Protein AF-A0A1Y5G096-F1 (afdb_monomer)

Structure (mmCIF, N/CA/C/O backbone):
data_AF-A0A1Y5G096-F1
#
_entry.id   AF-A0A1Y5G096-F1
#
loop_
_atom_site.group_PDB
_atom_site.id
_atom_site.type_symbol
_atom_site.label_atom_id
_atom_site.label_alt_id
_atom_site.label_comp_id
_atom_site.label_asym_id
_atom_site.label_entity_id
_atom_site.label_seq_id
_atom_site.pdbx_PDB_ins_code
_atom_site.Cartn_x
_atom_site.Cartn_y
_atom_site.Cartn_z
_atom_site.occupancy
_atom_site.B_iso_or_equiv
_atom_site.auth_seq_id
_atom_site.auth_comp_id
_atom_site.auth_asym_id
_atom_site.auth_atom_id
_atom_site.pdbx_PDB_model_num
ATOM 1 N N . MET A 1 1 ? -3.891 -1.778 14.181 1.00 87.88 1 MET A N 1
ATOM 2 C CA . MET A 1 1 ? -3.607 -0.355 13.876 1.00 87.88 1 MET A CA 1
ATOM 3 C C . MET A 1 1 ? -2.331 0.044 14.602 1.00 87.88 1 MET A C 1
ATOM 5 O O . MET A 1 1 ? -2.406 0.383 15.774 1.00 87.88 1 MET A O 1
ATOM 9 N N . TYR A 1 2 ? -1.173 -0.041 13.942 1.00 93.81 2 TYR A N 1
ATOM 10 C CA . TYR A 1 2 ? 0.140 0.085 14.596 1.00 93.81 2 TYR A CA 1
ATOM 11 C C . TYR A 1 2 ? 0.293 1.356 15.449 1.00 93.81 2 TYR A C 1
ATOM 13 O O . TYR A 1 2 ? 0.552 1.251 16.643 1.00 93.81 2 TYR A O 1
ATOM 21 N N . GLY A 1 3 ? 0.037 2.545 14.888 1.00 95.25 3 GLY A N 1
ATOM 22 C CA . GLY A 1 3 ? 0.190 3.810 15.624 1.00 95.25 3 GLY A CA 1
ATOM 23 C C . GLY A 1 3 ? -0.707 3.929 16.864 1.00 95.25 3 GLY A C 1
ATOM 24 O O . GLY A 1 3 ? -0.311 4.525 17.859 1.00 95.25 3 GLY A O 1
ATOM 25 N N . VAL A 1 4 ? -1.888 3.301 16.852 1.00 96.62 4 VAL A N 1
ATOM 26 C CA . VAL A 1 4 ? -2.778 3.234 18.024 1.00 96.62 4 VAL A CA 1
ATOM 27 C C . VAL A 1 4 ? -2.154 2.381 19.132 1.00 96.62 4 VAL A C 1
ATOM 29 O O . VAL A 1 4 ? -2.158 2.808 20.288 1.00 96.62 4 VAL A O 1
ATOM 32 N N . GLU A 1 5 ? -1.602 1.213 18.786 1.00 96.81 5 GLU A N 1
ATOM 33 C CA . GLU A 1 5 ? -0.951 0.310 19.752 1.00 96.81 5 GLU A CA 1
ATOM 34 C C . GLU A 1 5 ? 0.365 0.885 20.286 1.00 96.81 5 GLU A C 1
ATOM 36 O O . GLU A 1 5 ? 0.671 0.728 21.461 1.00 96.81 5 GLU A O 1
ATOM 41 N N . HIS A 1 6 ? 1.129 1.577 19.439 1.00 96.50 6 HIS A N 1
ATOM 42 C CA . HIS A 1 6 ? 2.403 2.182 19.823 1.00 96.50 6 HIS A CA 1
ATOM 43 C C . HIS A 1 6 ? 2.231 3.462 20.665 1.00 96.50 6 HIS A C 1
ATOM 45 O O . HIS A 1 6 ? 3.148 3.891 21.362 1.00 96.50 6 HIS A O 1
ATOM 51 N N . SER A 1 7 ? 1.059 4.099 20.610 1.00 96.38 7 SER A N 1
ATOM 52 C CA . SER A 1 7 ? 0.794 5.336 21.349 1.00 96.38 7 SER A CA 1
ATOM 53 C C . SER A 1 7 ? 0.566 5.110 22.848 1.00 96.38 7 SER A C 1
ATOM 55 O O . SER A 1 7 ? 0.022 4.093 23.267 1.00 96.38 7 SER A O 1
ATOM 57 N N . ARG A 1 8 ? 0.843 6.137 23.665 1.00 96.44 8 ARG A N 1
ATOM 58 C CA . ARG A 1 8 ? 0.506 6.152 25.107 1.00 96.44 8 ARG A CA 1
ATOM 59 C C . ARG A 1 8 ? -0.998 6.305 25.397 1.00 96.44 8 ARG A C 1
ATOM 61 O O . ARG A 1 8 ? -1.407 6.220 26.551 1.00 96.44 8 ARG A O 1
ATOM 68 N N . SER A 1 9 ? -1.815 6.526 24.365 1.00 97.00 9 SER A N 1
ATOM 69 C CA . SER A 1 9 ? -3.237 6.881 24.476 1.00 97.00 9 SER A CA 1
ATOM 70 C C . SER A 1 9 ? -4.144 5.913 23.707 1.00 97.00 9 SER A C 1
ATOM 72 O O . SER A 1 9 ? -5.158 6.322 23.144 1.00 97.00 9 SER A O 1
ATOM 74 N N . THR A 1 10 ? -3.819 4.615 23.690 1.00 96.56 10 THR A N 1
ATOM 75 C CA . THR A 1 10 ? -4.532 3.565 22.932 1.00 96.56 10 THR A CA 1
ATOM 76 C C . THR A 1 10 ? -6.054 3.604 23.110 1.00 96.56 10 THR A C 1
ATOM 78 O O . THR A 1 10 ? -6.791 3.504 22.128 1.00 96.56 10 THR A O 1
ATOM 81 N N . ARG A 1 11 ? -6.545 3.788 24.348 1.00 96.94 11 ARG A N 1
ATOM 82 C CA . ARG A 1 11 ? -7.987 3.842 24.665 1.00 96.94 11 ARG A CA 1
ATOM 83 C C . ARG A 1 11 ? -8.701 5.020 23.992 1.00 96.94 11 ARG A C 1
ATOM 85 O O . ARG A 1 11 ? -9.862 4.880 23.629 1.00 96.94 11 ARG A O 1
ATOM 92 N N . ILE A 1 12 ? -8.008 6.144 23.815 1.00 97.56 12 ILE A N 1
ATOM 93 C CA . ILE A 1 12 ? -8.531 7.347 23.152 1.00 97.56 12 ILE A CA 1
ATOM 94 C C . ILE A 1 12 ? -8.391 7.205 21.631 1.00 97.56 12 ILE A C 1
ATOM 96 O O . ILE A 1 12 ? -9.346 7.420 20.892 1.00 97.56 12 ILE A O 1
ATOM 100 N N . ASN A 1 13 ? -7.222 6.770 21.156 1.00 97.44 13 ASN A N 1
ATOM 101 C CA . ASN A 1 13 ? -6.904 6.751 19.729 1.00 97.44 13 ASN A CA 1
ATOM 102 C C . ASN A 1 13 ? -7.672 5.666 18.959 1.00 97.44 13 ASN A C 1
ATOM 104 O O . ASN A 1 13 ? -8.063 5.881 17.814 1.00 97.44 13 ASN A O 1
ATOM 108 N N . ARG A 1 14 ? -7.935 4.502 19.568 1.00 97.56 14 ARG A N 1
ATOM 109 C CA . ARG A 1 14 ? -8.630 3.393 18.893 1.00 97.56 14 ARG A CA 1
ATOM 110 C C . ARG A 1 14 ? -10.026 3.764 18.370 1.00 97.56 14 ARG A C 1
ATOM 112 O O . ARG A 1 14 ? -10.269 3.502 17.192 1.00 97.56 14 ARG A O 1
ATOM 119 N N . PRO A 1 15 ? -10.958 4.313 19.175 1.00 97.88 15 PRO A N 1
ATOM 120 C CA . PRO A 1 15 ? -12.283 4.672 18.673 1.00 97.88 15 PRO A CA 1
ATOM 121 C C . PRO A 1 15 ? -12.238 5.794 17.630 1.00 97.88 15 PRO A C 1
ATOM 123 O O . PRO A 1 15 ? -13.011 5.731 16.682 1.00 97.88 15 PRO A O 1
ATOM 126 N N . ILE A 1 16 ? -11.310 6.755 17.745 1.00 97.62 16 ILE A N 1
ATOM 127 C CA . ILE A 1 16 ? -11.143 7.846 16.769 1.00 97.62 16 ILE A CA 1
ATOM 128 C C . ILE A 1 16 ? -10.751 7.285 15.400 1.00 97.62 16 ILE A C 1
ATOM 130 O O . ILE A 1 16 ? -11.443 7.528 14.415 1.00 97.62 16 ILE A O 1
ATOM 134 N N . ILE A 1 17 ? -9.691 6.471 15.338 1.00 97.06 17 ILE A N 1
ATOM 135 C CA . ILE A 1 17 ? -9.241 5.896 14.064 1.00 97.06 17 ILE A CA 1
ATOM 136 C C . ILE A 1 17 ? -10.285 4.921 13.506 1.00 97.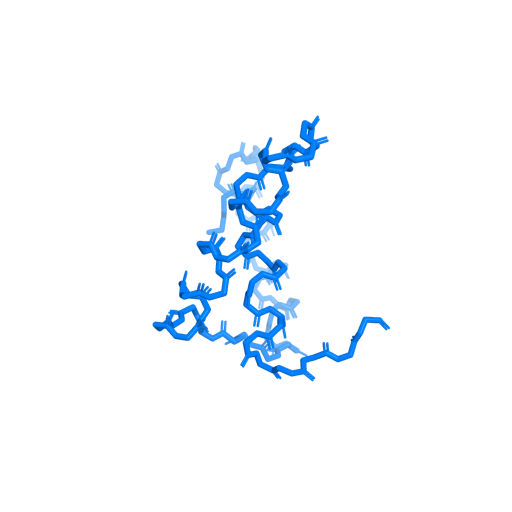06 17 ILE A C 1
ATOM 138 O O . ILE A 1 17 ? -10.534 4.920 12.306 1.00 97.06 17 ILE A O 1
ATOM 142 N N . LYS A 1 18 ? -10.960 4.128 14.353 1.00 96.56 18 LYS A N 1
ATOM 143 C CA . LYS A 1 18 ? -12.090 3.298 13.898 1.00 96.56 18 LYS A CA 1
ATOM 144 C C . LYS A 1 18 ? -13.235 4.140 13.329 1.00 96.56 18 LYS A C 1
ATOM 146 O O . LYS A 1 18 ? -13.838 3.718 12.353 1.00 96.56 18 LYS A O 1
ATOM 151 N N . GLY A 1 19 ? -13.550 5.283 13.937 1.00 97.88 19 GLY A N 1
ATOM 152 C CA . GLY A 1 19 ? -14.560 6.216 13.440 1.00 97.88 19 GLY A CA 1
ATOM 153 C C . GLY A 1 19 ? -14.188 6.768 12.069 1.00 97.88 19 GLY A C 1
ATOM 154 O O . GLY A 1 19 ? -14.998 6.707 11.158 1.00 97.88 19 GLY A O 1
ATOM 155 N N . PHE A 1 20 ? -12.939 7.197 11.901 1.00 97.00 20 PHE A N 1
ATOM 156 C CA . PHE A 1 20 ? -12.420 7.681 10.624 1.00 97.00 20 PHE A CA 1
ATOM 157 C C . PHE A 1 20 ? -12.469 6.611 9.519 1.00 97.00 20 PHE A C 1
ATOM 159 O O . PHE A 1 20 ? -13.043 6.842 8.461 1.00 97.00 20 PHE A O 1
ATOM 166 N N . VAL A 1 21 ? -11.935 5.413 9.786 1.00 96.31 21 VAL 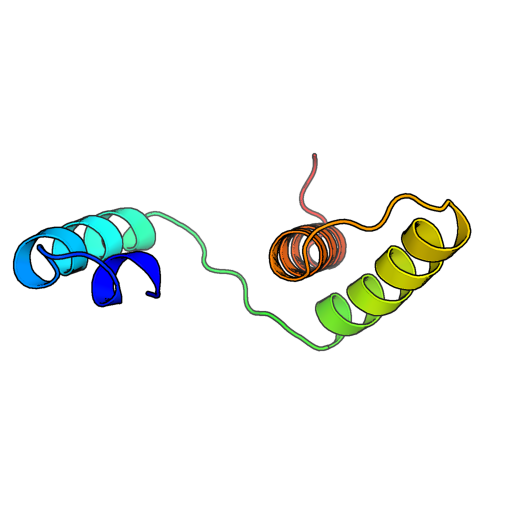A N 1
ATOM 167 C CA . VAL A 1 21 ? -11.844 4.326 8.791 1.00 96.31 21 VAL A CA 1
ATOM 168 C C . VAL A 1 21 ? -13.218 3.832 8.326 1.00 96.31 21 VAL A C 1
ATOM 170 O O . VAL A 1 21 ? -13.339 3.379 7.198 1.00 96.31 21 VAL A O 1
ATOM 173 N N . LYS A 1 22 ? -14.272 3.954 9.145 1.00 96.81 22 LYS A N 1
ATOM 174 C CA . LYS A 1 22 ? -15.646 3.585 8.747 1.00 96.81 22 LYS A CA 1
ATOM 175 C C . LYS A 1 22 ? -16.188 4.373 7.551 1.00 96.81 22 LYS A C 1
ATOM 177 O O . LYS A 1 22 ? -17.183 3.948 6.977 1.00 96.81 22 LYS A O 1
ATOM 182 N N . HIS A 1 23 ? -15.584 5.510 7.219 1.00 97.19 23 HIS A N 1
ATOM 183 C CA . HIS A 1 23 ? -15.993 6.361 6.102 1.00 97.19 23 HIS A CA 1
ATOM 184 C C . HIS A 1 23 ? -15.124 6.169 4.851 1.00 97.19 23 HIS A C 1
ATOM 186 O O . HIS A 1 23 ? -15.249 6.948 3.912 1.00 97.19 23 HIS A O 1
ATOM 192 N N . LEU A 1 24 ? -14.229 5.178 4.850 1.00 95.38 24 LEU A N 1
ATOM 193 C CA . LEU A 1 24 ? -13.317 4.888 3.749 1.00 95.38 24 LEU A CA 1
ATOM 194 C C . LEU A 1 24 ? -13.539 3.468 3.235 1.00 95.38 24 LEU A C 1
ATOM 196 O O . LEU A 1 24 ? -13.776 2.548 4.022 1.00 95.38 24 LEU A O 1
ATOM 200 N N . ASP A 1 25 ? -13.348 3.282 1.934 1.00 94.31 25 ASP A N 1
ATOM 201 C CA . ASP A 1 25 ? -13.217 1.952 1.354 1.00 94.31 25 ASP A CA 1
ATOM 202 C C . ASP A 1 25 ? -11.818 1.405 1.651 1.00 94.31 25 ASP A C 1
ATOM 204 O O . ASP A 1 25 ? -10.796 1.949 1.225 1.00 94.31 25 ASP A O 1
ATOM 208 N N . VAL A 1 26 ? -11.762 0.322 2.427 1.00 93.44 26 VAL A N 1
ATOM 209 C CA . VAL A 1 26 ? -10.508 -0.362 2.761 1.00 93.44 26 VAL A CA 1
ATOM 210 C C . VAL A 1 26 ? -10.278 -1.475 1.749 1.00 93.44 26 VAL A C 1
ATOM 212 O O . VAL A 1 26 ? -10.792 -2.585 1.898 1.00 93.44 26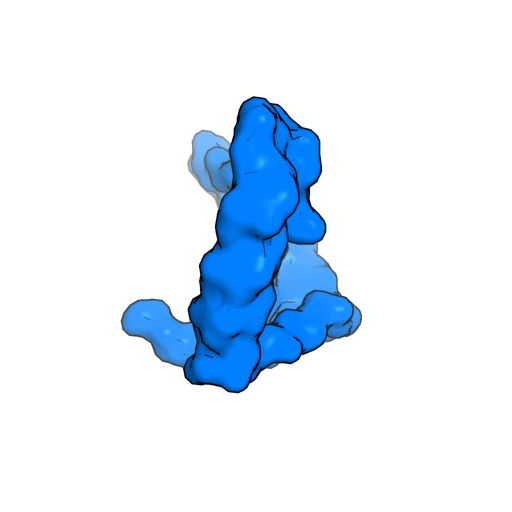 VAL A O 1
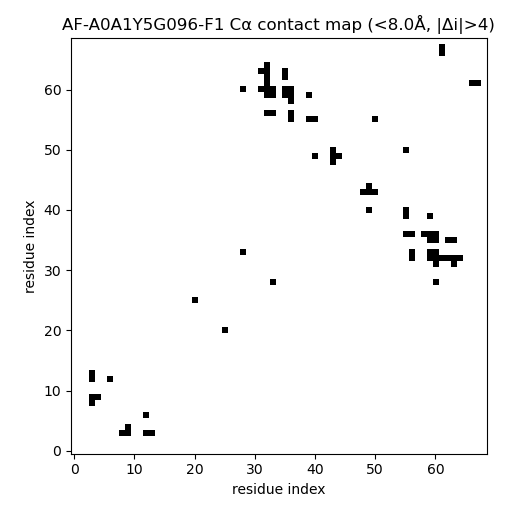ATOM 215 N N . LEU A 1 27 ? -9.503 -1.161 0.715 1.00 94.50 27 LEU A N 1
ATOM 216 C CA . LEU A 1 27 ? -9.137 -2.116 -0.325 1.00 94.50 27 LEU A CA 1
ATOM 217 C C . LEU A 1 27 ? -8.209 -3.203 0.228 1.00 94.50 27 LEU A C 1
ATOM 219 O O . LEU A 1 27 ? -7.318 -2.936 1.037 1.00 94.50 27 LEU A O 1
ATOM 223 N N . GLN A 1 28 ? -8.438 -4.439 -0.211 1.00 94.38 28 GLN A N 1
ATOM 224 C CA . GLN A 1 28 ? -7.641 -5.590 0.201 1.00 94.38 28 GLN A CA 1
ATOM 225 C C . GLN A 1 28 ? -6.302 -5.610 -0.529 1.00 94.38 28 GLN A C 1
ATOM 227 O O . GLN A 1 28 ? -6.222 -5.272 -1.708 1.00 94.38 28 GLN A O 1
ATOM 232 N N . TRP A 1 29 ? -5.277 -6.072 0.182 1.00 95.81 29 TRP A N 1
ATOM 233 C CA . TRP A 1 29 ? -4.016 -6.472 -0.422 1.00 95.81 29 TRP A CA 1
ATOM 234 C C . TRP A 1 29 ? -4.169 -7.878 -1.002 1.00 95.81 29 TRP A C 1
ATOM 236 O O . TRP A 1 29 ? -4.331 -8.842 -0.248 1.00 95.81 29 TRP A O 1
ATOM 246 N N . ASP A 1 30 ? -4.121 -7.994 -2.324 1.00 95.62 30 ASP A N 1
ATOM 247 C CA . ASP A 1 30 ? -4.304 -9.250 -3.045 1.00 95.62 30 ASP A CA 1
ATOM 248 C C . ASP A 1 30 ? -3.072 -9.633 -3.886 1.00 95.62 30 ASP A C 1
ATOM 250 O O . ASP A 1 30 ? -1.991 -9.047 -3.777 1.00 95.62 30 ASP A O 1
ATOM 254 N N . VAL A 1 31 ? -3.220 -10.686 -4.694 1.00 96.88 31 VAL A N 1
ATOM 255 C CA . VAL A 1 31 ? -2.143 -11.206 -5.548 1.00 96.88 31 VAL A CA 1
ATOM 256 C C . VAL A 1 31 ? -1.739 -10.191 -6.619 1.00 96.88 31 VAL A C 1
ATOM 258 O O . VAL A 1 31 ? -0.549 -10.033 -6.874 1.00 96.88 31 VAL A 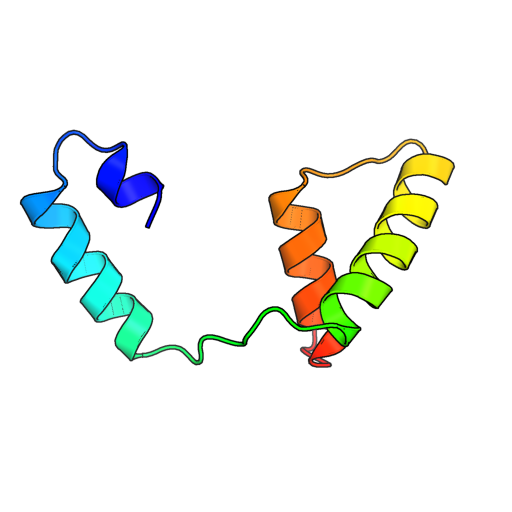O 1
ATOM 261 N N . ALA A 1 32 ? -2.691 -9.454 -7.195 1.00 95.88 32 ALA A N 1
ATOM 262 C CA . ALA A 1 32 ? -2.391 -8.462 -8.221 1.00 95.88 32 ALA A CA 1
ATOM 263 C C . ALA A 1 32 ? -1.577 -7.289 -7.637 1.00 95.88 32 ALA A C 1
ATOM 265 O O . ALA A 1 32 ? -0.595 -6.851 -8.244 1.00 95.88 32 ALA A O 1
ATOM 266 N N . ALA A 1 33 ? -1.886 -6.859 -6.408 1.00 97.19 33 ALA A N 1
ATOM 267 C CA . ALA A 1 33 ? -1.076 -5.884 -5.680 1.00 97.19 33 ALA A CA 1
ATOM 268 C C . ALA A 1 33 ? 0.340 -6.412 -5.384 1.00 97.19 33 ALA A C 1
ATOM 270 O O . ALA A 1 33 ? 1.323 -5.679 -5.524 1.00 97.19 33 ALA A O 1
ATOM 271 N N . ALA A 1 34 ? 0.477 -7.691 -5.023 1.00 97.31 34 ALA A N 1
ATOM 272 C CA . ALA A 1 34 ? 1.783 -8.312 -4.812 1.00 97.31 34 ALA A CA 1
ATOM 273 C C . ALA A 1 34 ? 2.625 -8.359 -6.103 1.00 97.31 34 ALA A C 1
ATOM 275 O O . ALA A 1 34 ? 3.812 -8.019 -6.064 1.00 97.31 34 ALA A O 1
ATOM 276 N N . ASP A 1 35 ? 2.014 -8.689 -7.242 1.00 97.50 35 ASP A N 1
ATOM 277 C CA . ASP A 1 35 ? 2.683 -8.702 -8.548 1.00 97.50 35 ASP A CA 1
ATOM 278 C C . ASP A 1 35 ? 3.174 -7.298 -8.939 1.00 97.50 35 ASP A C 1
ATOM 280 O O . ASP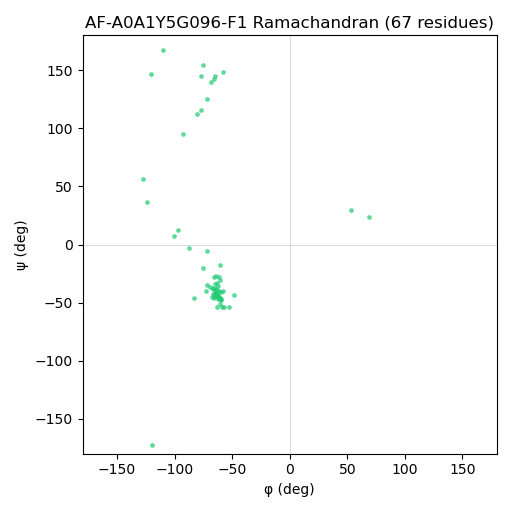 A 1 35 ? 4.335 -7.121 -9.328 1.00 97.50 35 ASP A O 1
ATOM 284 N N . GLN A 1 36 ? 2.342 -6.266 -8.750 1.00 96.94 36 GLN A N 1
ATOM 285 C CA . GLN A 1 36 ? 2.753 -4.874 -8.975 1.00 96.94 36 GLN A CA 1
ATOM 286 C C . GLN A 1 36 ? 3.896 -4.448 -8.047 1.00 96.94 36 GLN A C 1
ATOM 288 O O . GLN A 1 36 ? 4.794 -3.711 -8.462 1.00 96.94 36 GLN A O 1
ATOM 293 N N . CYS A 1 37 ? 3.915 -4.939 -6.808 1.00 97.12 37 CYS A N 1
ATOM 294 C CA . CYS A 1 37 ? 4.962 -4.626 -5.840 1.00 97.12 37 CYS A CA 1
ATOM 295 C C . CYS A 1 37 ? 6.335 -5.093 -6.324 1.00 97.12 37 CYS A C 1
ATOM 297 O O . CYS A 1 37 ? 7.293 -4.320 -6.286 1.00 97.12 37 CYS A O 1
ATOM 299 N N . VAL A 1 38 ? 6.426 -6.318 -6.856 1.00 96.62 38 VAL A N 1
ATOM 300 C CA . VAL A 1 38 ? 7.670 -6.847 -7.435 1.00 96.62 38 VAL A CA 1
ATOM 301 C C . VAL A 1 38 ? 8.135 -5.966 -8.595 1.00 96.62 38 VAL A C 1
ATOM 303 O O . VAL A 1 38 ? 9.294 -5.552 -8.631 1.00 96.62 38 VAL A O 1
ATOM 306 N N . VAL A 1 39 ? 7.222 -5.604 -9.502 1.00 96.75 39 VAL A N 1
ATOM 307 C CA . VAL A 1 39 ? 7.532 -4.749 -10.659 1.00 96.75 39 VAL A CA 1
ATOM 308 C C . VAL A 1 39 ? 8.078 -3.386 -10.225 1.00 96.75 39 VAL A C 1
ATOM 310 O O . VAL A 1 39 ? 9.093 -2.927 -10.758 1.00 96.75 39 VAL A O 1
ATOM 313 N N . ILE A 1 40 ? 7.423 -2.722 -9.270 1.00 95.56 40 ILE A N 1
ATOM 314 C CA . ILE A 1 40 ? 7.840 -1.407 -8.763 1.00 95.56 40 ILE A CA 1
ATOM 315 C C . ILE A 1 40 ? 9.185 -1.519 -8.049 1.00 95.56 40 ILE A C 1
ATOM 317 O O . ILE A 1 40 ? 10.089 -0.725 -8.320 1.00 95.56 40 ILE A O 1
ATOM 321 N N . ARG A 1 41 ? 9.342 -2.526 -7.183 1.00 97.38 41 ARG A N 1
ATOM 322 C CA . ARG A 1 41 ? 10.559 -2.744 -6.404 1.00 97.38 41 ARG A CA 1
ATOM 323 C C . ARG A 1 41 ? 11.780 -2.889 -7.296 1.00 97.38 41 ARG A C 1
ATOM 325 O O . ARG A 1 41 ? 12.735 -2.131 -7.145 1.00 97.38 41 ARG A O 1
ATOM 332 N N . THR A 1 42 ? 11.721 -3.806 -8.261 1.00 97.69 42 THR A N 1
ATOM 333 C CA . THR A 1 42 ? 12.829 -4.060 -9.187 1.00 97.69 42 THR A CA 1
ATOM 334 C C . THR A 1 42 ? 13.187 -2.804 -9.980 1.00 97.69 42 THR A C 1
ATOM 336 O O . THR A 1 42 ? 14.365 -2.494 -10.147 1.00 97.69 42 THR A O 1
ATOM 339 N N . LYS A 1 43 ? 12.187 -2.030 -10.427 1.00 97.06 43 LYS A N 1
ATOM 340 C CA . LYS A 1 43 ? 12.416 -0.770 -11.151 1.00 97.06 43 LYS A CA 1
ATOM 341 C C . LYS A 1 43 ? 13.093 0.296 -10.287 1.00 97.06 43 LYS A C 1
ATOM 343 O O . LYS A 1 43 ? 13.977 0.990 -10.784 1.00 97.06 43 LYS A O 1
ATOM 348 N N . LEU A 1 44 ? 12.670 0.464 -9.035 1.00 97.56 44 LEU A N 1
ATOM 349 C CA . LEU A 1 44 ? 13.223 1.477 -8.131 1.00 97.56 44 LEU A CA 1
ATOM 350 C C . LEU A 1 44 ? 14.628 1.114 -7.645 1.00 97.56 44 LEU A C 1
ATOM 352 O O . LEU A 1 44 ? 15.500 1.979 -7.606 1.00 97.56 44 LEU A O 1
ATOM 356 N N . GLU A 1 45 ? 14.871 -0.160 -7.339 1.00 97.38 45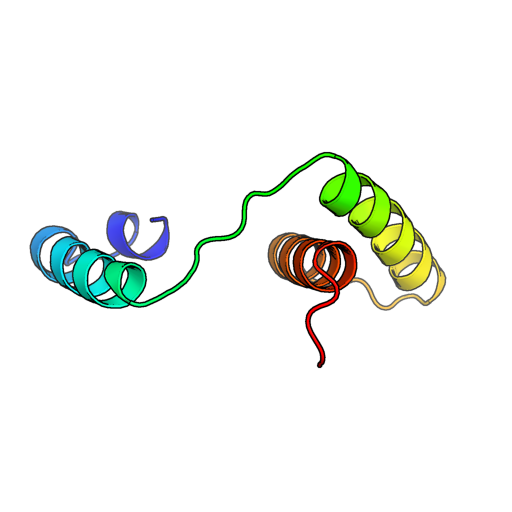 GLU A N 1
ATOM 357 C CA . GLU A 1 45 ? 16.199 -0.646 -6.957 1.00 97.38 45 GLU A CA 1
ATOM 358 C C . GLU A 1 45 ? 17.194 -0.494 -8.114 1.00 97.38 45 GLU A C 1
ATOM 360 O O . GLU A 1 45 ? 18.280 0.048 -7.914 1.00 97.38 45 GLU A O 1
ATOM 365 N N . ALA A 1 46 ? 16.801 -0.847 -9.345 1.00 97.81 46 ALA A N 1
ATOM 366 C CA . ALA A 1 46 ? 17.641 -0.655 -10.531 1.00 97.81 46 ALA A CA 1
ATOM 367 C C . ALA A 1 46 ? 17.980 0.823 -10.806 1.00 97.81 46 ALA A C 1
ATOM 369 O O . ALA A 1 46 ? 19.024 1.124 -11.379 1.00 97.81 46 ALA A O 1
ATOM 370 N N . LYS A 1 47 ? 17.110 1.753 -10.394 1.00 97.69 47 LYS A N 1
ATOM 371 C CA . LYS A 1 47 ? 17.325 3.204 -10.511 1.00 97.69 47 LYS A CA 1
ATOM 372 C C . LYS A 1 47 ? 18.088 3.813 -9.329 1.00 97.69 47 LYS A C 1
ATOM 374 O 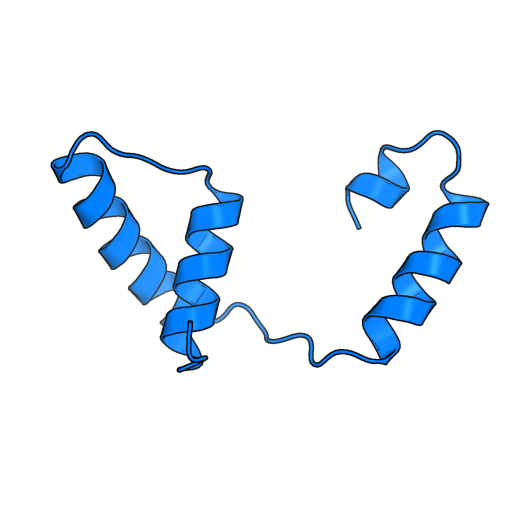O . LYS A 1 47 ? 18.351 5.011 -9.348 1.00 97.69 47 LYS A O 1
ATOM 379 N N . GLY A 1 48 ? 18.424 3.027 -8.304 1.00 97.50 48 GLY A N 1
ATOM 380 C CA . GLY A 1 48 ? 19.067 3.529 -7.086 1.00 97.50 48 GLY A CA 1
ATOM 381 C C . GLY A 1 48 ? 18.158 4.415 -6.226 1.00 97.50 48 GLY A C 1
ATOM 382 O O . GLY A 1 48 ? 18.655 5.239 -5.463 1.00 97.50 48 GLY A O 1
ATOM 383 N N . SER A 1 49 ? 16.836 4.266 -6.342 1.00 97.19 49 SER A N 1
ATOM 384 C CA . SER A 1 49 ? 15.840 5.095 -5.652 1.00 97.19 49 SER A CA 1
ATOM 385 C C . SER A 1 49 ? 14.816 4.251 -4.873 1.00 97.19 49 SER A C 1
ATOM 387 O O . SER A 1 49 ? 13.616 4.340 -5.153 1.00 97.19 49 SER A O 1
ATOM 389 N N . PRO A 1 50 ? 15.247 3.382 -3.939 1.00 94.69 50 PRO A N 1
ATOM 390 C CA . PRO A 1 50 ? 14.321 2.573 -3.158 1.00 94.69 50 PRO A CA 1
ATOM 391 C C . PRO A 1 50 ? 13.449 3.462 -2.261 1.00 94.69 50 PRO A C 1
ATOM 393 O O . PRO A 1 50 ? 13.909 4.466 -1.719 1.00 94.69 50 PRO A O 1
ATOM 396 N N . ILE A 1 51 ? 12.195 3.058 -2.079 1.00 96.75 51 ILE A N 1
ATOM 397 C CA . ILE A 1 51 ? 11.254 3.664 -1.126 1.00 96.75 51 ILE A CA 1
ATOM 398 C C . ILE A 1 51 ? 10.978 2.698 0.027 1.00 96.75 51 ILE A C 1
ATOM 400 O O . ILE A 1 51 ? 11.328 1.515 -0.041 1.00 96.75 51 ILE A O 1
ATOM 404 N N . GLY A 1 52 ? 10.348 3.195 1.094 1.00 97.44 52 GLY A N 1
ATOM 405 C CA . GLY A 1 52 ? 9.973 2.371 2.239 1.00 97.44 52 GLY A CA 1
ATOM 406 C C . GLY A 1 52 ? 9.053 1.212 1.843 1.00 97.44 52 GLY A C 1
ATOM 407 O O . GLY A 1 52 ? 8.242 1.329 0.928 1.00 97.44 52 GLY A O 1
ATOM 408 N N . ALA A 1 53 ? 9.148 0.083 2.554 1.00 95.94 53 ALA A N 1
ATOM 409 C CA . ALA A 1 53 ? 8.356 -1.112 2.244 1.00 95.94 53 ALA A CA 1
ATOM 410 C C . ALA A 1 53 ? 6.839 -0.849 2.282 1.00 95.94 53 ALA A C 1
ATOM 412 O O . ALA A 1 53 ? 6.115 -1.312 1.406 1.00 95.94 53 ALA A O 1
ATOM 413 N N . MET A 1 54 ? 6.363 -0.062 3.255 1.00 96.81 54 MET A N 1
ATOM 414 C CA . MET A 1 54 ? 4.948 0.315 3.340 1.00 96.81 54 MET A CA 1
ATOM 415 C C . MET A 1 54 ? 4.524 1.210 2.171 1.00 96.81 54 MET A C 1
ATOM 417 O O . MET A 1 54 ? 3.470 0.969 1.593 1.00 96.81 54 MET A O 1
ATOM 421 N N . ASP A 1 55 ? 5.350 2.184 1.781 1.00 97.19 55 ASP A N 1
ATOM 422 C CA . ASP A 1 55 ? 5.064 3.073 0.645 1.00 97.19 55 ASP A CA 1
ATOM 423 C C . ASP A 1 55 ? 5.015 2.291 -0.670 1.00 97.19 55 ASP A C 1
ATOM 425 O O . ASP A 1 55 ? 4.154 2.522 -1.515 1.00 97.19 55 ASP A O 1
ATOM 429 N N . MET A 1 56 ? 5.904 1.308 -0.814 1.00 96.88 56 MET A N 1
ATOM 430 C CA . MET A 1 56 ? 5.932 0.396 -1.952 1.00 96.88 56 MET A CA 1
ATOM 431 C C . MET A 1 56 ? 4.657 -0.440 -2.046 1.00 96.88 56 MET A C 1
ATOM 433 O O . MET A 1 56 ? 4.077 -0.541 -3.124 1.00 96.88 56 MET A O 1
ATOM 437 N N . MET A 1 57 ? 4.190 -0.991 -0.922 1.00 96.81 57 MET A N 1
ATOM 438 C CA . MET A 1 57 ? 2.916 -1.709 -0.869 1.00 96.81 57 MET A CA 1
ATOM 439 C C . MET A 1 57 ? 1.735 -0.769 -1.155 1.00 96.81 57 MET A C 1
ATOM 441 O O . MET A 1 57 ? 0.853 -1.118 -1.928 1.00 96.81 57 MET A O 1
ATOM 445 N N . ILE A 1 58 ? 1.717 0.451 -0.616 1.00 95.88 58 ILE A N 1
ATOM 446 C CA . ILE A 1 58 ? 0.649 1.420 -0.912 1.00 95.88 58 ILE A CA 1
ATOM 447 C C . ILE A 1 58 ? 0.602 1.737 -2.415 1.00 95.88 58 ILE A C 1
ATOM 449 O O . ILE A 1 58 ? -0.470 1.666 -3.014 1.00 95.88 58 ILE A O 1
ATOM 453 N N . ALA A 1 59 ? 1.752 2.014 -3.038 1.00 95.50 59 ALA A N 1
ATOM 454 C CA . ALA A 1 59 ? 1.842 2.295 -4.470 1.00 95.50 59 ALA A CA 1
ATOM 455 C C . ALA A 1 59 ? 1.398 1.098 -5.325 1.00 95.50 59 ALA A C 1
ATOM 457 O O . ALA A 1 59 ? 0.629 1.259 -6.271 1.00 95.50 59 ALA A O 1
ATOM 458 N N . ALA A 1 60 ? 1.845 -0.108 -4.971 1.00 96.38 60 ALA A N 1
ATOM 459 C CA . ALA A 1 60 ? 1.477 -1.330 -5.674 1.00 96.38 60 ALA A CA 1
ATOM 460 C C . ALA A 1 60 ? -0.024 -1.627 -5.584 1.00 96.38 60 ALA A C 1
ATOM 462 O O . ALA A 1 60 ? -0.647 -1.958 -6.591 1.00 96.38 60 ALA A O 1
ATOM 463 N N . ASN A 1 61 ? -0.613 -1.450 -4.398 1.00 96.19 61 ASN A N 1
ATOM 464 C CA . ASN A 1 61 ? -2.044 -1.633 -4.194 1.00 96.19 61 ASN A CA 1
ATOM 465 C C . ASN A 1 61 ? -2.851 -0.598 -4.989 1.00 96.19 61 ASN A C 1
ATOM 467 O O . ASN A 1 61 ? -3.804 -0.959 -5.665 1.00 96.19 61 ASN A O 1
ATOM 471 N N . ALA A 1 62 ? -2.444 0.675 -4.972 1.00 95.19 62 ALA A N 1
ATOM 472 C CA . ALA A 1 62 ? -3.114 1.722 -5.742 1.00 95.19 62 ALA A CA 1
ATOM 473 C C . ALA A 1 62 ? -3.093 1.441 -7.254 1.00 95.19 62 ALA A C 1
ATOM 475 O O . ALA A 1 62 ? -4.133 1.524 -7.902 1.00 95.19 62 ALA A O 1
ATOM 476 N N . ILE A 1 63 ? -1.936 1.043 -7.798 1.00 94.50 63 ILE A N 1
ATOM 477 C CA . ILE A 1 63 ? -1.787 0.691 -9.219 1.00 94.50 63 ILE A CA 1
ATOM 478 C C . 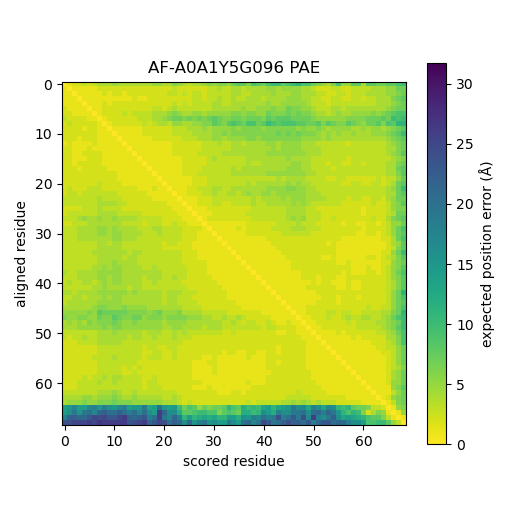ILE A 1 63 ? -2.627 -0.539 -9.575 1.00 94.50 63 ILE A C 1
ATOM 480 O O . ILE A 1 63 ? -3.275 -0.553 -10.617 1.00 94.50 63 ILE A O 1
ATOM 484 N N . SER A 1 64 ? -2.643 -1.558 -8.713 1.00 95.25 64 SER A N 1
ATOM 485 C CA . SER A 1 64 ? -3.427 -2.776 -8.942 1.00 95.25 64 SER A CA 1
ATOM 486 C C . SER A 1 64 ? -4.938 -2.541 -8.935 1.00 95.25 64 SER A C 1
ATOM 488 O O . SER A 1 64 ? -5.665 -3.290 -9.579 1.00 95.25 64 SER A O 1
ATOM 490 N N . HIS A 1 65 ? -5.409 -1.529 -8.206 1.00 92.62 65 HIS A N 1
ATOM 491 C CA . HIS A 1 65 ? -6.822 -1.136 -8.146 1.00 92.62 65 HIS A CA 1
ATOM 492 C C . HIS A 1 65 ? -7.159 0.024 -9.103 1.00 92.62 65 HIS A C 1
ATOM 494 O O . HIS A 1 65 ? -8.229 0.614 -8.985 1.00 92.62 65 HIS A O 1
ATOM 500 N N . GLU A 1 66 ? -6.256 0.363 -10.034 1.00 84.44 66 GLU A N 1
ATOM 501 C CA . GLU A 1 66 ? -6.413 1.437 -11.034 1.00 84.44 66 GLU A CA 1
ATOM 502 C C . GLU A 1 66 ? -6.775 2.813 -10.443 1.00 84.44 66 GLU A C 1
ATOM 504 O O . GLU A 1 66 ? -7.429 3.639 -11.084 1.00 84.44 66 GLU A O 1
ATOM 509 N N . LEU A 1 67 ? -6.344 3.095 -9.211 1.00 67.12 67 LEU A N 1
ATOM 510 C CA . LEU A 1 67 ? -6.626 4.381 -8.581 1.00 67.12 67 LEU A CA 1
ATOM 511 C C . LEU A 1 67 ? -5.785 5.488 -9.250 1.00 67.12 67 LEU A C 1
ATOM 513 O O . LEU A 1 67 ? -4.557 5.358 -9.300 1.00 67.12 67 LEU A O 1
ATOM 517 N N . PRO A 1 68 ? -6.401 6.578 -9.757 1.00 53.50 68 PRO A N 1
ATOM 518 C CA . PRO A 1 68 ? -5.658 7.692 -10.336 1.00 53.50 68 PRO A CA 1
ATOM 519 C C . PRO A 1 68 ? -4.828 8.409 -9.260 1.00 53.50 68 PRO A C 1
ATOM 521 O O . PRO A 1 68 ? -5.268 8.552 -8.117 1.00 53.50 68 PRO A O 1
ATOM 524 N N . TYR A 1 69 ? -3.627 8.841 -9.651 1.00 53.09 69 TYR A N 1
ATOM 525 C CA . TYR A 1 69 ? -2.674 9.615 -8.843 1.00 53.09 69 TYR A CA 1
ATOM 526 C C . TYR A 1 69 ? -2.984 11.112 -8.843 1.00 53.09 69 TYR A C 1
ATOM 528 O O . TYR A 1 69 ? -3.365 11.636 -9.916 1.00 53.09 69 TYR A O 1
#

Secondary structure (DSSP, 8-state):
-HHHHHSTTHHHHHHHHHHHHTTS------HHHHHHHHHHHHHHHHTT----HHHHHHHHHHHHTT---

Solvent-accessible surface area (backbone atoms only — not comparable to full-atom values): 4154 Å² total; per-residue (Å²): 110,68,70,34,71,74,40,99,50,37,86,64,44,46,60,53,53,53,58,57,50,74,79,51,90,82,80,80,89,48,70,60,20,52,55,39,28,54,56,51,49,56,55,26,52,78,68,75,55,72,72,56,71,66,58,44,48,52,52,13,40,36,59,59,68,68,55,85,132

Mean predicted aligned error: 3.6 Å

Nearest PDB structures (foldseek):
  3tnd-assembly1_G  TM=9.856E-01  e=4.840E-04  Shigella flexneri
  5ecw-assembly1_A  TM=9.850E-01  e=2.299E-03  Shigella flexneri
  3zvk-assembly1_B  TM=9.761E-01  e=2.148E-03  Rickettsia felis
  3zvk-assembly1_D  TM=9.732E-01  e=3.451E-03  Rickettsia felis
  6nkl-assembly1_A  TM=9.362E-01  e=2.009E-02  Haemophilus influenzae

Foldseek 3Di:
DVVLVVDPPVVVVVVVVVVVCVVDDDDDQDPQLVVQLVVVQVVCVVVVHDDDPVVSSVVSSCVSVVPDD

Sequence (69 aa):
MYGVEHSRSTRINRPIIKGFVKHLDVLQWDVAAADQCVVIRTKLEAKGSPIGAMDMMIAANAISHELPY

pLDDT: mean 94.46, std 8.18, range [53.09, 97.88]

Radius of gyration: 15.29 Å; Cα contacts (8 Å, |Δi|>4): 41; chains: 1; bounding box: 35×21×36 Å